Protein AF-A0A844Z1D5-F1 (afdb_monomer_lite)

Secondary structure (DSSP, 8-state):
-------------------------------------SPP----S-SSSTTSSSB--TTEESTTB-SSPP-GGGTTS-HHHHHHHHHTTS-EES----S------TTS------S-SSSTTSSSB--TTEESTTB-SSPP-GGGTTS-HHHHHHHHHTTS-EE-SS----PPP-

Structure (mmCIF, N/CA/C/O backbone):
data_AF-A0A844Z1D5-F1
#
_entry.id   AF-A0A844Z1D5-F1
#
loop_
_atom_site.group_PDB
_atom_site.id
_atom_site.type_symbol
_atom_site.label_atom_id
_atom_site.label_alt_id
_atom_site.label_comp_id
_atom_site.label_asym_id
_atom_site.label_entity_id
_atom_site.label_seq_id
_atom_site.pdbx_PDB_ins_code
_atom_site.Cartn_x
_atom_site.Cartn_y
_atom_site.Cartn_z
_atom_site.occupancy
_atom_site.B_iso_or_equiv
_atom_site.auth_seq_id
_atom_site.auth_comp_id
_atom_site.auth_asym_id
_atom_site.auth_atom_id
_atom_site.pdbx_PDB_model_num
ATOM 1 N N . MET A 1 1 ? 48.727 41.349 80.021 1.00 47.56 1 MET A N 1
ATOM 2 C CA . MET A 1 1 ? 47.391 41.586 79.430 1.00 47.56 1 MET A CA 1
ATOM 3 C C . MET A 1 1 ? 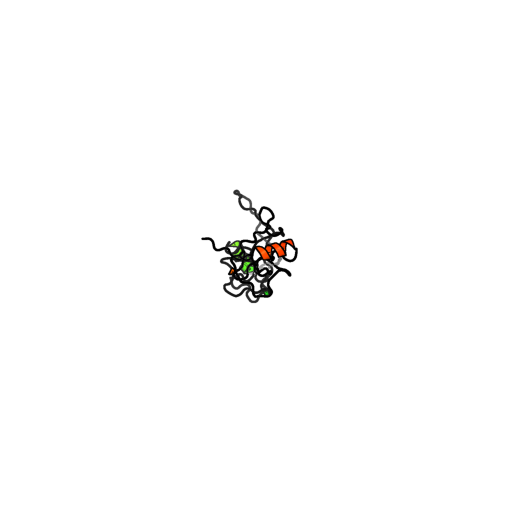47.314 40.798 78.138 1.00 47.56 1 MET A C 1
ATOM 5 O O . MET A 1 1 ? 48.260 40.847 77.368 1.00 47.56 1 MET A O 1
ATOM 9 N N . ARG A 1 2 ? 46.281 39.961 78.009 1.00 49.09 2 ARG A N 1
ATOM 10 C CA . ARG A 1 2 ? 46.118 38.941 76.964 1.00 49.09 2 ARG A CA 1
ATOM 11 C C . ARG A 1 2 ? 45.658 39.562 75.643 1.00 49.09 2 ARG A C 1
ATOM 13 O O . ARG A 1 2 ? 44.767 40.404 75.642 1.00 49.09 2 ARG A O 1
ATOM 20 N N . THR A 1 3 ? 46.237 39.065 74.560 1.00 44.44 3 THR A N 1
ATOM 21 C CA . THR A 1 3 ? 45.849 39.278 73.163 1.00 44.44 3 THR A CA 1
ATOM 22 C C . THR A 1 3 ? 45.090 38.032 72.669 1.00 44.44 3 THR A C 1
ATOM 24 O O . THR A 1 3 ? 45.374 36.936 73.153 1.00 44.44 3 THR A O 1
ATOM 27 N N . ILE A 1 4 ? 44.262 38.205 71.622 1.00 53.00 4 ILE A N 1
ATOM 28 C CA . ILE A 1 4 ? 43.651 37.177 70.738 1.00 53.00 4 ILE A CA 1
ATOM 29 C C . ILE A 1 4 ? 42.453 36.464 71.431 1.00 53.00 4 ILE A C 1
ATOM 31 O O . ILE A 1 4 ? 42.541 36.085 72.591 1.00 53.00 4 ILE A O 1
ATOM 35 N N . ILE A 1 5 ? 41.259 36.309 70.843 1.00 56.41 5 ILE A N 1
ATOM 36 C CA . ILE A 1 5 ? 40.943 35.413 69.720 1.00 56.41 5 ILE A CA 1
ATOM 37 C C . ILE A 1 5 ? 39.557 35.752 69.137 1.00 56.41 5 ILE A C 1
ATOM 39 O O . ILE A 1 5 ? 38.555 35.797 69.849 1.00 56.41 5 ILE A O 1
ATOM 43 N N . THR A 1 6 ? 39.527 35.939 67.819 1.00 50.91 6 THR A N 1
ATOM 44 C CA . THR A 1 6 ? 38.367 35.882 66.923 1.00 50.91 6 THR A CA 1
ATOM 45 C C . THR A 1 6 ? 37.761 34.476 66.962 1.00 50.91 6 THR A C 1
ATOM 47 O O . THR A 1 6 ? 38.476 33.510 66.709 1.00 50.91 6 THR A O 1
ATOM 50 N N . ALA A 1 7 ? 36.464 34.338 67.239 1.00 58.31 7 ALA A N 1
ATOM 51 C CA . ALA A 1 7 ? 35.757 33.066 67.097 1.00 58.31 7 ALA A CA 1
ATOM 52 C C . ALA A 1 7 ? 34.650 33.213 66.050 1.00 58.31 7 ALA A C 1
ATOM 54 O O . ALA A 1 7 ? 33.679 33.943 66.240 1.00 58.31 7 ALA A O 1
ATOM 55 N N . ALA A 1 8 ? 34.866 32.531 64.928 1.00 52.66 8 ALA A N 1
ATOM 56 C CA . ALA A 1 8 ? 33.904 32.304 63.867 1.00 52.66 8 ALA A CA 1
ATOM 57 C C . ALA A 1 8 ? 32.720 31.476 64.390 1.00 52.66 8 ALA A C 1
ATOM 59 O O . ALA A 1 8 ? 32.919 30.496 65.110 1.00 52.66 8 ALA A O 1
ATOM 60 N N . LEU A 1 9 ? 31.501 31.859 64.008 1.00 58.66 9 LEU A N 1
ATOM 61 C CA . LEU A 1 9 ? 30.294 31.075 64.243 1.00 58.66 9 LEU A CA 1
ATOM 62 C C . LEU A 1 9 ? 29.926 30.362 62.938 1.00 58.66 9 LEU A C 1
ATOM 64 O O . LEU A 1 9 ? 29.596 30.998 61.937 1.00 58.66 9 LEU A O 1
ATOM 68 N N . SER A 1 10 ? 30.058 29.040 62.957 1.00 54.66 10 SER A N 1
ATOM 69 C CA . SER A 1 10 ? 29.835 28.148 61.824 1.00 54.66 10 SER A CA 1
ATOM 70 C C . SER A 1 10 ? 28.358 27.789 61.641 1.00 54.66 10 SER A C 1
ATOM 72 O O . SER A 1 10 ? 27.687 27.404 62.591 1.00 54.66 10 SER A O 1
ATOM 74 N N . LEU A 1 11 ? 27.930 27.862 60.379 1.00 51.34 11 LEU A N 1
ATOM 75 C CA . LEU A 1 11 ? 27.213 26.845 59.596 1.00 51.34 11 LEU A CA 1
ATOM 76 C C . LEU A 1 11 ? 25.990 26.127 60.211 1.00 51.34 11 LEU A C 1
ATOM 78 O O . LEU A 1 11 ? 26.122 25.261 61.072 1.00 51.34 11 LEU A O 1
ATOM 82 N N . ALA A 1 12 ? 24.826 26.333 59.587 1.00 53.72 12 ALA A N 1
ATOM 83 C CA . ALA A 1 12 ? 23.778 25.319 59.498 1.00 53.72 12 ALA A CA 1
ATOM 84 C C . ALA A 1 12 ? 23.237 25.254 58.059 1.00 53.72 12 ALA A C 1
ATOM 86 O O . ALA A 1 12 ? 22.829 26.259 57.481 1.00 53.72 12 ALA A O 1
ATOM 87 N N . LEU A 1 13 ? 23.306 24.048 57.499 1.00 49.91 13 LEU A N 1
ATOM 88 C CA . LEU A 1 13 ? 22.830 23.615 56.189 1.00 49.91 13 LEU A CA 1
ATOM 89 C C . LEU A 1 13 ? 21.308 23.386 56.236 1.00 49.91 13 LEU A C 1
ATOM 91 O O . LEU A 1 13 ? 20.827 22.739 57.165 1.00 49.91 13 LEU A O 1
ATOM 95 N N . ALA A 1 14 ? 20.574 23.806 55.206 1.00 58.09 14 ALA A N 1
ATOM 96 C CA . ALA A 1 14 ? 19.246 23.279 54.887 1.00 58.09 14 ALA A CA 1
ATOM 97 C C . ALA A 1 14 ? 19.105 23.188 53.361 1.00 58.09 14 ALA A C 1
ATOM 99 O O . ALA A 1 14 ? 19.453 24.124 52.644 1.00 58.09 14 ALA A O 1
ATOM 100 N N . ALA A 1 15 ? 18.657 22.030 52.882 1.00 48.50 15 ALA A N 1
ATOM 101 C CA . ALA A 1 15 ? 18.599 21.647 51.478 1.00 48.50 15 ALA A CA 1
ATOM 102 C C . ALA A 1 15 ? 17.153 21.451 50.988 1.00 48.50 15 ALA A C 1
ATOM 104 O O . ALA A 1 15 ? 16.265 21.165 51.788 1.00 48.50 15 ALA A O 1
ATOM 105 N N . CYS A 1 16 ? 17.033 21.446 49.653 1.00 37.47 16 CYS A N 1
ATOM 106 C CA . CYS A 1 16 ? 16.017 20.829 48.783 1.00 37.47 16 CYS A CA 1
ATOM 107 C C . CYS A 1 16 ? 14.895 21.718 48.197 1.00 37.47 16 CYS A C 1
ATOM 109 O O . CYS A 1 16 ? 14.197 22.413 48.926 1.00 37.47 16 CYS A O 1
ATOM 111 N N . GLY A 1 17 ? 14.707 21.562 46.872 1.00 35.97 17 GLY A N 1
ATOM 112 C CA . GLY A 1 17 ? 13.530 21.929 46.061 1.00 35.97 17 GLY A CA 1
ATOM 113 C C . GLY A 1 17 ? 13.489 23.400 45.637 1.00 35.97 17 GLY A C 1
ATOM 114 O O . GLY A 1 17 ? 13.644 24.266 46.480 1.00 35.97 17 GLY A O 1
ATOM 115 N N . GLN A 1 18 ? 13.257 23.801 44.382 1.00 42.41 18 GLN A N 1
ATOM 116 C CA . GLN A 1 18 ? 12.468 23.173 43.320 1.00 42.41 18 GLN A CA 1
ATOM 117 C C . GLN A 1 18 ? 12.550 23.991 41.999 1.00 42.41 18 GLN A C 1
ATOM 119 O O . GLN A 1 18 ? 12.876 25.175 42.027 1.00 42.41 18 GLN A O 1
ATOM 124 N N . ALA A 1 19 ? 12.282 23.290 40.886 1.00 36.19 19 ALA A N 1
ATOM 125 C CA . ALA A 1 19 ? 11.931 23.684 39.502 1.00 36.19 19 ALA A CA 1
ATOM 126 C C . ALA A 1 19 ? 11.184 25.033 39.341 1.00 36.19 19 ALA A C 1
ATOM 128 O O . ALA A 1 19 ? 10.559 25.478 40.295 1.00 36.19 19 ALA A O 1
ATOM 129 N N . SER A 1 20 ? 11.052 25.733 38.208 1.00 49.56 20 SER A N 1
ATOM 130 C CA . SER A 1 20 ? 11.444 25.706 36.781 1.00 49.56 20 SER A CA 1
ATOM 131 C C . SER A 1 20 ? 10.984 27.082 36.206 1.00 49.56 20 SER A C 1
ATOM 133 O O . SER A 1 20 ? 10.284 27.808 36.918 1.00 49.56 20 SER A O 1
ATOM 135 N N . PRO A 1 21 ? 11.342 27.492 34.971 1.00 44.72 21 PRO A N 1
ATOM 136 C CA . PRO A 1 21 ? 10.860 28.739 3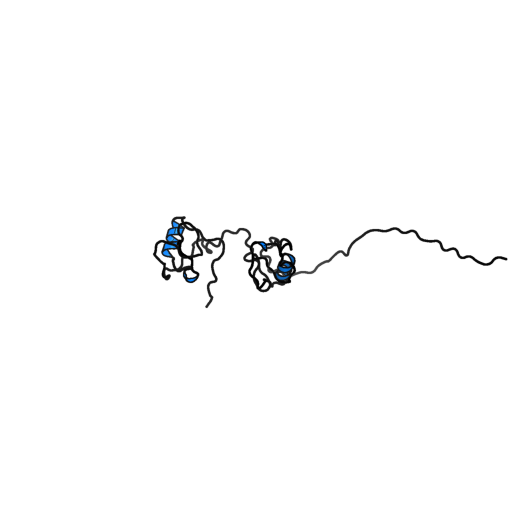4.357 1.00 44.72 21 PRO A CA 1
ATOM 137 C C . PRO A 1 21 ? 9.441 28.581 33.783 1.00 44.72 21 PRO A C 1
ATOM 139 O O . PRO A 1 21 ? 9.162 27.584 33.123 1.00 44.72 21 PRO A O 1
ATOM 142 N N . ASP A 1 22 ? 8.569 29.569 33.998 1.00 38.31 22 ASP A N 1
ATOM 143 C CA . ASP A 1 22 ? 7.176 29.542 33.543 1.00 38.31 22 ASP A CA 1
ATOM 144 C C . ASP A 1 22 ? 6.800 30.804 32.745 1.00 38.31 22 ASP A C 1
ATOM 146 O O . ASP A 1 22 ? 7.147 31.917 33.149 1.00 38.31 22 ASP A O 1
ATOM 150 N N . SER A 1 23 ? 6.040 30.567 31.665 1.00 43.06 23 SER A N 1
ATOM 151 C CA . SER A 1 23 ? 5.154 31.485 30.915 1.00 43.06 23 SER A CA 1
ATOM 152 C C . SER A 1 23 ? 5.830 32.607 30.092 1.00 43.06 23 SER A C 1
ATOM 154 O O . SER A 1 23 ? 6.385 33.545 30.651 1.00 43.06 23 SER A O 1
ATOM 156 N N . GLN A 1 24 ? 5.912 32.614 28.749 1.00 41.38 24 GLN A N 1
ATOM 157 C CA . GLN A 1 24 ? 4.953 32.328 27.654 1.00 41.38 24 GLN A CA 1
ATOM 158 C C . GLN A 1 24 ? 3.642 33.140 27.699 1.00 41.38 24 GLN A C 1
ATOM 160 O O . GLN A 1 24 ? 2.708 32.769 28.395 1.00 41.38 24 GLN A O 1
ATOM 165 N N . ASP A 1 25 ? 3.586 34.210 26.894 1.00 42.44 25 ASP A N 1
ATOM 166 C CA . ASP A 1 25 ? 2.395 34.898 26.351 1.00 42.44 25 ASP A CA 1
ATOM 167 C C . ASP A 1 25 ? 2.895 35.829 25.226 1.00 42.44 25 ASP A C 1
ATOM 169 O O . ASP A 1 25 ? 3.936 36.461 25.398 1.00 42.44 25 ASP A O 1
ATOM 173 N N . ALA A 1 26 ? 2.295 36.040 24.060 1.00 44.88 26 ALA A N 1
ATOM 174 C CA . ALA A 1 26 ? 1.320 35.394 23.185 1.00 44.88 26 ALA A CA 1
ATOM 175 C C . ALA A 1 26 ? 1.361 36.260 21.906 1.00 44.88 26 ALA A C 1
ATOM 177 O O . ALA A 1 26 ? 1.616 37.466 21.987 1.00 44.88 26 ALA A O 1
ATOM 178 N N . GLY A 1 27 ? 1.129 35.693 20.720 1.00 34.12 27 GLY A N 1
ATOM 179 C CA . GLY A 1 27 ? 1.074 36.521 19.509 1.00 34.12 27 GLY A CA 1
ATOM 180 C C . GLY A 1 27 ? 1.093 35.779 18.180 1.00 34.12 27 GLY A C 1
ATOM 181 O O . GLY A 1 27 ? 1.942 36.059 17.344 1.00 34.12 27 GLY A O 1
ATOM 182 N N . GLU A 1 28 ? 0.148 34.866 17.983 1.00 50.03 28 GLU A N 1
ATOM 183 C CA . GLU A 1 28 ? -0.351 34.448 16.660 1.00 50.03 28 GLU A CA 1
ATOM 184 C C . GLU A 1 28 ? -1.177 35.606 16.037 1.00 50.03 28 GLU A C 1
ATOM 186 O O . GLU A 1 28 ? -1.763 36.379 16.806 1.00 50.03 28 GLU A O 1
ATOM 191 N N . PRO A 1 29 ? -1.275 35.767 14.691 1.00 53.72 29 PRO A N 1
ATOM 192 C CA . PRO A 1 29 ? -2.041 34.802 13.889 1.00 53.72 29 PRO A CA 1
ATOM 193 C C . PRO A 1 29 ? -1.625 34.604 12.418 1.00 53.72 29 PRO A C 1
ATOM 195 O O . PRO A 1 29 ? -1.436 35.567 11.677 1.00 53.72 29 PRO A O 1
ATOM 198 N N . ALA A 1 30 ? -1.693 33.354 11.947 1.00 45.44 30 ALA A N 1
ATOM 199 C CA . ALA A 1 30 ? -2.314 33.027 10.657 1.00 45.44 30 ALA A CA 1
ATOM 200 C C . ALA A 1 30 ? -2.579 31.518 10.535 1.00 45.44 30 ALA A C 1
ATOM 202 O O . ALA A 1 30 ? -1.713 30.727 10.174 1.00 45.44 30 ALA A O 1
ATOM 203 N N . ALA A 1 31 ? -3.829 31.147 10.793 1.00 53.44 31 ALA A N 1
ATOM 204 C CA . ALA A 1 31 ? -4.384 29.838 10.512 1.00 53.44 31 ALA A CA 1
ATOM 205 C C . ALA A 1 31 ? -4.392 29.538 9.003 1.00 53.44 31 ALA A C 1
ATOM 207 O O . ALA A 1 31 ? -5.058 30.247 8.250 1.00 53.44 31 ALA A O 1
ATOM 208 N N . LEU A 1 32 ? -3.734 28.447 8.596 1.00 42.44 32 LEU A N 1
ATOM 209 C CA . LEU A 1 32 ? -4.199 27.542 7.537 1.00 42.44 32 LEU A CA 1
ATOM 210 C C . LEU A 1 32 ? -3.381 26.233 7.559 1.00 42.44 32 LEU A C 1
ATOM 212 O O . LEU A 1 32 ? -2.304 26.185 6.983 1.00 42.44 32 LEU A O 1
ATOM 216 N N . ALA A 1 33 ? -3.898 25.205 8.248 1.00 38.97 33 ALA A N 1
ATOM 217 C CA . ALA A 1 33 ? -3.745 23.759 7.971 1.00 38.97 33 ALA A CA 1
ATOM 218 C C . ALA A 1 33 ? -4.012 22.926 9.241 1.00 38.97 33 ALA A C 1
ATOM 220 O O . ALA A 1 33 ? -3.147 22.222 9.746 1.00 38.97 33 ALA A O 1
ATOM 221 N N . ALA A 1 34 ? -5.235 22.991 9.772 1.00 42.16 34 ALA A N 1
ATOM 222 C CA . ALA A 1 34 ? -5.710 21.983 10.716 1.00 42.16 34 ALA A CA 1
ATOM 223 C C . ALA A 1 34 ? -6.381 20.859 9.917 1.00 42.16 34 ALA A C 1
ATOM 225 O O . ALA A 1 34 ? -7.596 20.856 9.724 1.00 42.16 34 ALA A O 1
ATOM 226 N N . ALA A 1 35 ? -5.575 19.928 9.416 1.00 39.88 35 ALA A N 1
ATOM 227 C CA . ALA A 1 35 ? -6.052 18.650 8.910 1.00 39.88 35 ALA A CA 1
ATOM 228 C C . ALA A 1 35 ? -5.309 17.535 9.658 1.00 39.88 35 ALA A C 1
ATOM 230 O O . ALA A 1 35 ? -4.149 17.268 9.378 1.00 39.88 35 ALA A O 1
ATOM 231 N N . GLY A 1 36 ? -5.995 16.894 10.613 1.00 38.66 36 GLY A N 1
ATOM 232 C CA . GLY A 1 36 ? -5.642 15.540 11.051 1.00 38.66 36 GLY A CA 1
ATOM 233 C C . GLY A 1 36 ? -4.800 15.365 12.320 1.00 38.66 36 GLY A C 1
ATOM 234 O O . GLY A 1 36 ? -3.984 14.459 12.353 1.00 38.66 36 GLY A O 1
ATOM 235 N N . ASN A 1 37 ? -5.008 16.125 13.400 1.00 39.59 37 ASN A N 1
ATOM 236 C CA . ASN A 1 37 ? -4.409 15.783 14.704 1.00 39.59 37 ASN A CA 1
ATOM 237 C C . ASN A 1 37 ? -5.242 14.738 15.472 1.00 39.59 37 ASN A C 1
ATOM 239 O O . ASN A 1 37 ? -5.773 15.014 16.547 1.00 39.59 37 ASN A O 1
ATOM 243 N N . ALA A 1 38 ? -5.302 13.507 14.964 1.00 50.69 38 ALA A N 1
ATOM 244 C CA . ALA A 1 38 ? -5.098 12.407 15.902 1.00 50.69 38 ALA A CA 1
ATOM 245 C C . ALA A 1 38 ? -3.605 12.464 16.256 1.00 50.69 38 ALA A C 1
ATOM 247 O O . ALA A 1 38 ? -2.775 12.529 15.352 1.00 50.69 38 ALA A O 1
ATOM 248 N N . ALA A 1 39 ? -3.250 12.565 17.538 1.00 75.62 39 ALA A N 1
ATOM 249 C CA . ALA A 1 39 ? -1.843 12.551 17.930 1.00 75.62 39 ALA A CA 1
ATOM 250 C C . ALA A 1 39 ? -1.211 11.250 17.410 1.00 75.62 39 ALA A C 1
ATOM 252 O O . ALA A 1 39 ? -1.686 10.167 17.747 1.00 75.62 39 ALA A O 1
ATOM 253 N N . ILE A 1 40 ? -0.205 11.365 16.542 1.00 82.88 40 ILE A N 1
ATOM 254 C CA . ILE A 1 40 ? 0.492 10.216 15.963 1.00 82.88 40 ILE A CA 1
ATOM 255 C C . ILE A 1 40 ? 1.188 9.465 17.096 1.00 82.88 40 ILE A C 1
ATOM 257 O O . ILE A 1 40 ? 1.948 10.063 17.862 1.00 82.88 40 ILE A O 1
ATOM 261 N N . ASP A 1 41 ? 0.917 8.166 17.206 1.00 90.75 41 ASP A N 1
ATOM 262 C CA . ASP A 1 41 ? 1.614 7.292 18.142 1.00 90.75 41 ASP A CA 1
ATOM 263 C C . ASP A 1 41 ? 2.905 6.773 17.504 1.00 90.75 41 ASP A C 1
ATOM 265 O O . ASP A 1 41 ? 2.893 5.818 16.724 1.00 90.75 41 ASP A O 1
ATOM 269 N N . PHE A 1 42 ? 4.012 7.440 17.824 1.00 91.31 42 PHE A N 1
ATOM 270 C CA . PHE A 1 42 ? 5.351 7.069 17.367 1.00 91.31 42 PHE A CA 1
ATOM 271 C C . PHE A 1 42 ? 5.895 5.816 18.072 1.00 91.31 42 PHE A C 1
ATOM 273 O O . PHE A 1 42 ? 6.817 5.209 17.546 1.00 91.31 42 PHE A O 1
ATOM 280 N N . GLY A 1 43 ? 5.303 5.393 19.197 1.00 94.75 43 GLY A N 1
ATOM 281 C CA . GLY A 1 43 ? 5.744 4.220 19.953 1.00 94.75 43 GLY A CA 1
ATOM 282 C C . GLY A 1 43 ? 6.986 4.456 20.825 1.00 94.75 43 GLY A C 1
ATOM 283 O O . GLY A 1 43 ? 7.082 5.491 21.493 1.00 94.75 43 GLY A O 1
ATOM 284 N N . ASP A 1 44 ? 7.898 3.481 20.856 1.00 94.50 44 ASP A N 1
ATOM 285 C CA . ASP A 1 44 ? 9.147 3.470 21.634 1.00 94.50 44 ASP A CA 1
ATOM 286 C C . ASP A 1 44 ? 10.398 3.295 20.745 1.00 94.50 44 ASP A C 1
ATOM 288 O O . ASP A 1 44 ? 10.292 3.334 19.528 1.00 94.50 44 ASP A O 1
ATOM 292 N N . ASP A 1 45 ? 11.581 3.138 21.351 1.00 96.75 45 ASP A N 1
ATOM 293 C CA . ASP A 1 45 ? 12.869 2.944 20.658 1.00 96.75 45 ASP A CA 1
ATOM 294 C C . ASP A 1 45 ? 13.432 1.522 20.889 1.00 96.75 45 ASP A C 1
ATOM 296 O O . ASP A 1 45 ? 14.619 1.339 21.176 1.00 96.75 45 ASP A O 1
ATOM 300 N N . ALA A 1 46 ? 12.572 0.498 20.911 1.00 93.56 46 ALA A N 1
ATOM 301 C CA . ALA A 1 46 ? 12.986 -0.868 21.242 1.00 93.56 46 ALA A CA 1
ATOM 302 C C . ALA A 1 46 ? 13.633 -1.642 20.078 1.00 93.56 46 ALA A C 1
ATOM 304 O O . ALA A 1 46 ? 14.174 -2.730 20.317 1.00 93.56 46 ALA A O 1
ATOM 305 N N . SER A 1 47 ? 13.590 -1.124 18.844 1.00 90.12 47 SER A N 1
ATOM 306 C CA . SER A 1 47 ? 14.221 -1.773 17.692 1.00 90.12 47 SER A CA 1
ATOM 307 C C . SER A 1 47 ? 15.749 -1.736 17.793 1.00 90.12 47 SER A C 1
ATOM 309 O O . SER A 1 47 ? 16.354 -0.858 18.407 1.00 90.12 47 SER A O 1
ATOM 311 N N . ARG A 1 48 ? 16.403 -2.702 17.140 1.00 93.31 48 ARG A N 1
ATOM 312 C CA . ARG A 1 48 ? 17.858 -2.704 16.925 1.00 93.31 48 ARG A CA 1
ATOM 313 C C . ARG A 1 48 ? 18.342 -1.557 16.029 1.00 93.31 48 ARG A C 1
ATOM 315 O O . ARG A 1 48 ? 19.550 -1.328 16.004 1.00 93.31 48 ARG A O 1
ATOM 322 N N . TRP A 1 49 ? 17.437 -0.940 15.275 1.00 91.56 49 TRP A N 1
ATOM 323 C CA . TRP A 1 49 ? 17.721 0.163 14.359 1.00 91.56 49 TRP A CA 1
ATOM 324 C C . TRP A 1 49 ? 17.310 1.526 14.931 1.00 91.56 49 TRP A C 1
ATOM 326 O O . TRP A 1 49 ? 17.708 2.550 14.410 1.00 91.56 49 TRP A O 1
ATOM 336 N N . ALA A 1 50 ? 16.658 1.551 16.096 1.00 94.25 50 ALA A N 1
ATOM 337 C CA . ALA A 1 50 ? 16.283 2.802 16.737 1.00 94.25 50 ALA A CA 1
ATOM 338 C C . ALA A 1 50 ? 17.491 3.673 17.124 1.00 94.25 50 ALA A C 1
ATOM 340 O O . ALA A 1 50 ? 18.500 3.169 17.637 1.00 94.25 50 ALA A O 1
ATOM 341 N N . ASN A 1 51 ? 17.324 4.996 17.038 1.00 94.56 51 ASN A N 1
ATOM 342 C CA . ASN A 1 51 ? 18.341 6.010 17.357 1.00 94.56 51 ASN A CA 1
ATOM 343 C C . ASN A 1 51 ? 19.559 5.994 16.417 1.00 94.56 51 ASN A C 1
ATOM 345 O O . ASN A 1 51 ? 20.684 6.277 16.858 1.00 94.56 51 ASN A O 1
ATOM 349 N N . ASP A 1 52 ? 19.358 5.666 15.144 1.00 94.25 52 ASP A N 1
ATOM 350 C CA . ASP A 1 52 ? 20.404 5.665 14.120 1.00 94.25 52 ASP A CA 1
ATOM 351 C C . ASP A 1 52 ? 20.306 6.830 13.115 1.00 94.25 52 ASP A C 1
ATOM 353 O O . ASP A 1 52 ? 21.150 6.947 12.221 1.00 94.25 52 ASP A O 1
ATOM 357 N N . ASN A 1 53 ? 19.380 7.766 13.365 1.00 93.44 53 ASN A N 1
ATOM 358 C CA . ASN A 1 53 ? 19.074 8.941 12.542 1.00 93.44 53 ASN A CA 1
ATOM 359 C C . ASN A 1 53 ? 18.310 8.659 11.244 1.00 93.44 53 ASN A C 1
ATOM 361 O O . ASN A 1 53 ? 18.166 9.575 10.423 1.00 93.44 53 ASN A O 1
ATOM 365 N N . GLU A 1 54 ? 17.776 7.458 11.081 1.00 94.75 54 GLU A N 1
ATOM 366 C CA . GLU A 1 54 ? 16.826 7.102 10.035 1.00 94.75 54 GLU A CA 1
ATOM 367 C C . GLU A 1 54 ? 15.520 6.611 10.672 1.00 94.75 54 GLU A C 1
ATOM 369 O O . GLU A 1 54 ? 15.524 6.173 11.807 1.00 94.75 54 GLU A O 1
ATOM 374 N N . CYS A 1 55 ? 14.385 6.745 9.978 1.00 96.62 55 CYS A N 1
ATOM 375 C CA . CYS A 1 55 ? 13.130 6.148 10.435 1.00 96.62 55 CYS A CA 1
ATOM 376 C C . CYS A 1 55 ? 12.956 4.743 9.847 1.00 96.62 55 CYS A C 1
ATOM 378 O O . CYS A 1 55 ? 12.864 4.610 8.620 1.00 96.62 55 CYS A O 1
ATOM 380 N N . ASP A 1 56 ? 12.833 3.724 10.693 1.00 95.38 56 ASP A N 1
ATOM 381 C CA . ASP A 1 56 ? 12.593 2.323 10.301 1.00 95.38 56 ASP A CA 1
ATOM 382 C C . ASP A 1 56 ? 11.120 1.908 10.385 1.00 95.38 56 ASP A C 1
ATOM 384 O O . ASP A 1 56 ? 10.714 0.823 9.955 1.00 95.38 56 ASP A O 1
ATOM 388 N N . ASP A 1 57 ? 10.267 2.790 10.899 1.00 93.62 57 ASP A N 1
ATOM 389 C CA . ASP A 1 57 ? 8.852 2.501 11.038 1.00 93.62 57 ASP A CA 1
ATOM 390 C C . ASP A 1 57 ? 8.137 2.572 9.684 1.00 93.62 57 ASP A C 1
ATOM 392 O O . ASP A 1 57 ? 7.877 3.638 9.108 1.00 93.62 57 ASP A O 1
ATOM 396 N N . LYS A 1 58 ? 7.713 1.400 9.199 1.00 91.62 58 LYS A N 1
ATOM 397 C CA . LYS A 1 58 ? 7.035 1.270 7.909 1.00 91.62 58 LYS A CA 1
ATOM 398 C C . LYS A 1 58 ? 5.701 2.028 7.826 1.00 91.62 58 LYS A C 1
ATOM 400 O O . LYS A 1 58 ? 5.136 2.088 6.736 1.00 91.62 58 LYS A O 1
ATOM 405 N N . ARG A 1 59 ? 5.175 2.615 8.902 1.00 91.00 59 ARG A N 1
ATOM 406 C CA . ARG A 1 59 ? 4.016 3.522 8.852 1.00 91.00 59 ARG A CA 1
ATOM 407 C C . ARG A 1 59 ? 4.354 4.883 8.234 1.00 91.00 59 ARG A C 1
ATOM 409 O O . ARG A 1 59 ? 3.422 5.578 7.842 1.00 91.00 59 ARG A O 1
ATOM 416 N N . PHE A 1 60 ? 5.629 5.262 8.100 1.00 92.25 60 PHE A N 1
ATOM 417 C CA . PHE A 1 60 ? 6.073 6.552 7.546 1.00 92.25 60 PHE A CA 1
ATOM 418 C C . PHE A 1 60 ? 6.717 6.423 6.161 1.00 92.25 60 PHE A C 1
ATOM 420 O O . PHE A 1 60 ? 7.193 5.362 5.796 1.00 92.25 60 PHE A O 1
ATOM 427 N N . ILE A 1 61 ? 6.738 7.486 5.361 1.00 89.81 61 ILE A N 1
ATOM 428 C CA . ILE A 1 61 ? 7.338 7.547 4.019 1.00 89.81 61 ILE A CA 1
ATOM 429 C C . ILE A 1 61 ? 8.055 8.885 3.816 1.00 89.81 61 ILE A C 1
ATOM 431 O O . ILE A 1 61 ? 7.861 9.794 4.614 1.00 89.81 61 ILE A O 1
ATOM 435 N N . ASP A 1 62 ? 8.814 9.001 2.725 1.00 90.69 62 ASP A N 1
ATOM 436 C CA . ASP A 1 62 ? 9.602 10.156 2.270 1.00 90.69 62 ASP A CA 1
ATOM 437 C C . ASP A 1 62 ? 11.049 10.193 2.794 1.00 90.69 62 ASP A C 1
ATOM 439 O O . ASP A 1 62 ? 11.638 9.164 3.119 1.00 90.69 62 ASP A O 1
ATOM 443 N N . ALA A 1 63 ? 11.670 11.373 2.745 1.00 87.00 63 ALA A N 1
ATOM 444 C CA . ALA A 1 63 ? 13.111 11.591 2.817 1.00 87.00 63 ALA A CA 1
ATOM 445 C C . ALA A 1 63 ? 13.756 11.256 4.172 1.00 87.00 63 ALA A C 1
ATOM 447 O O . ALA A 1 63 ? 14.979 11.206 4.249 1.00 87.00 63 ALA A O 1
ATOM 448 N N . GLY A 1 64 ? 12.965 11.070 5.228 1.00 85.75 64 GLY A N 1
ATOM 449 C CA . GLY A 1 64 ? 13.455 10.656 6.543 1.00 85.75 64 GLY A CA 1
ATOM 450 C C . GLY A 1 64 ? 13.490 9.146 6.779 1.00 85.75 64 GLY A C 1
ATOM 451 O O . GLY A 1 64 ? 13.791 8.743 7.896 1.00 85.75 64 GLY A O 1
ATOM 452 N N . MET A 1 65 ? 13.125 8.322 5.791 1.00 92.88 65 MET A N 1
ATOM 453 C CA . MET A 1 65 ? 13.116 6.862 5.933 1.00 92.88 65 MET A CA 1
ATOM 454 C C . MET A 1 65 ? 14.511 6.265 5.791 1.00 92.88 65 MET A C 1
ATOM 456 O O . MET A 1 65 ? 15.321 6.766 5.006 1.00 92.88 65 MET A O 1
ATOM 460 N N . THR A 1 66 ? 14.740 5.138 6.467 1.00 92.25 66 THR A N 1
ATOM 461 C CA . THR A 1 66 ? 15.907 4.294 6.204 1.00 92.25 66 THR A CA 1
ATOM 462 C C . THR A 1 66 ? 15.994 3.893 4.730 1.00 92.25 66 THR A C 1
ATOM 464 O O . THR A 1 66 ? 14.990 3.727 4.026 1.00 92.25 66 THR A O 1
ATOM 467 N N . ALA A 1 67 ? 17.224 3.699 4.253 1.00 86.69 67 ALA A N 1
ATOM 468 C CA . ALA A 1 67 ? 17.489 3.068 2.962 1.00 86.69 67 ALA A CA 1
ATOM 469 C C . ALA A 1 67 ? 17.469 1.527 3.034 1.00 86.69 67 ALA A C 1
ATOM 471 O O . ALA A 1 67 ? 17.617 0.858 2.004 1.00 86.69 67 ALA A O 1
ATOM 472 N N . THR A 1 68 ? 17.348 0.954 4.235 1.00 83.94 68 THR A N 1
ATOM 473 C CA . THR A 1 68 ? 17.358 -0.493 4.457 1.00 83.94 68 THR A CA 1
ATOM 474 C C . THR A 1 68 ? 15.951 -1.108 4.342 1.00 83.94 68 THR A C 1
ATOM 476 O O . THR A 1 68 ? 14.952 -0.388 4.293 1.00 83.94 68 THR A O 1
ATOM 479 N N . PRO A 1 69 ? 15.830 -2.444 4.185 1.00 85.94 69 PRO A N 1
ATOM 480 C CA . PRO A 1 69 ? 14.523 -3.090 4.112 1.00 85.94 69 PRO A CA 1
ATOM 481 C C . PRO A 1 69 ? 13.713 -2.886 5.395 1.00 85.94 69 PRO A C 1
ATOM 483 O O . PRO A 1 69 ? 14.158 -3.276 6.468 1.00 85.94 69 PRO A O 1
ATOM 486 N N . LEU A 1 70 ? 12.496 -2.366 5.248 1.00 89.00 70 LEU A N 1
ATOM 487 C CA . LEU A 1 70 ? 11.561 -2.169 6.354 1.00 89.00 70 LEU A CA 1
ATOM 488 C C . LEU A 1 70 ? 10.993 -3.502 6.838 1.00 89.00 70 LEU A C 1
ATOM 490 O O . LEU A 1 70 ? 10.541 -4.316 6.023 1.00 89.00 70 LEU A O 1
ATOM 494 N N . LEU A 1 71 ? 10.968 -3.703 8.156 1.00 86.25 71 LEU A N 1
ATOM 495 C CA . LEU A 1 71 ? 10.441 -4.912 8.783 1.00 86.25 71 LEU A CA 1
ATOM 496 C C . LEU A 1 71 ? 9.187 -4.607 9.606 1.00 86.25 71 LEU A C 1
ATOM 498 O O . LEU A 1 71 ? 9.006 -3.529 10.166 1.00 86.25 71 LEU A O 1
ATOM 502 N N . ASP A 1 72 ? 8.308 -5.599 9.716 1.00 80.56 72 ASP A N 1
ATOM 503 C CA . ASP A 1 72 ? 7.087 -5.490 10.521 1.00 80.56 72 ASP A CA 1
ATOM 504 C C . ASP A 1 72 ? 7.379 -5.361 12.021 1.00 80.56 72 ASP A C 1
ATOM 506 O O . ASP A 1 72 ? 6.566 -4.808 12.757 1.00 80.56 72 ASP A O 1
ATOM 510 N N . GLU A 1 73 ? 8.536 -5.857 12.464 1.00 82.75 73 GLU A N 1
ATOM 511 C CA . GLU A 1 73 ? 9.004 -5.754 13.849 1.00 82.75 73 GLU A CA 1
ATOM 512 C C . GLU A 1 73 ? 9.459 -4.343 14.245 1.00 82.75 73 GLU A C 1
ATOM 514 O O . GLU A 1 73 ? 9.570 -4.081 15.437 1.00 82.75 73 GLU A O 1
ATOM 519 N N . ASP A 1 74 ? 9.658 -3.434 13.284 1.00 90.31 74 ASP A N 1
ATOM 520 C CA . ASP A 1 74 ? 10.119 -2.058 13.530 1.00 90.31 74 ASP A CA 1
ATOM 521 C C . ASP A 1 74 ? 8.959 -1.047 13.636 1.00 90.31 74 ASP A C 1
ATOM 523 O O . ASP A 1 74 ? 9.151 0.135 13.928 1.00 90.31 74 ASP A O 1
ATOM 527 N N . ILE A 1 75 ? 7.715 -1.500 13.446 1.00 91.00 75 ILE A N 1
ATOM 528 C CA . ILE A 1 75 ? 6.520 -0.655 13.552 1.00 91.00 75 ILE A CA 1
ATOM 529 C C . ILE A 1 75 ? 6.366 -0.139 14.987 1.00 91.00 75 ILE A C 1
ATOM 531 O O . ILE A 1 75 ? 6.048 -0.904 15.894 1.00 91.00 75 ILE A O 1
ATOM 535 N N . GLY A 1 76 ? 6.500 1.174 15.182 1.00 92.75 76 GLY A N 1
ATOM 536 C CA . GLY A 1 76 ? 6.392 1.820 16.491 1.00 92.75 76 GLY A CA 1
ATOM 537 C C . GLY A 1 76 ? 7.561 1.543 17.430 1.00 92.75 76 GLY A C 1
ATOM 538 O O . GLY A 1 76 ? 7.400 1.705 18.638 1.00 92.75 76 GLY A O 1
ATOM 539 N N . HIS A 1 77 ? 8.703 1.118 16.893 1.00 95.62 77 HIS A N 1
ATOM 540 C CA . HIS A 1 77 ? 9.888 0.770 17.676 1.00 95.62 77 HIS A CA 1
ATOM 541 C C . HIS A 1 77 ? 11.114 1.622 17.331 1.00 95.62 77 HIS A C 1
ATOM 543 O O . HIS A 1 77 ? 12.226 1.275 17.728 1.00 95.62 77 HIS A O 1
ATOM 549 N N . ASP A 1 78 ? 10.884 2.737 16.638 1.00 94.75 78 ASP A N 1
ATOM 550 C CA . ASP A 1 78 ? 11.875 3.749 16.286 1.00 94.75 78 ASP A CA 1
ATOM 551 C C . ASP A 1 78 ? 11.296 5.179 16.422 1.00 94.75 78 ASP A C 1
ATOM 553 O O . ASP A 1 78 ? 11.184 5.990 15.499 1.00 94.75 78 ASP A O 1
ATOM 557 N N . ALA A 1 79 ? 10.780 5.472 17.612 1.00 96.12 79 ALA A N 1
ATOM 558 C CA . ALA A 1 79 ? 9.981 6.662 17.860 1.00 96.12 79 ALA A CA 1
ATOM 559 C C . ALA A 1 79 ? 10.769 7.971 17.745 1.00 96.12 79 ALA A C 1
ATOM 561 O O . ALA A 1 79 ? 10.218 8.976 17.278 1.00 96.12 79 ALA A O 1
ATOM 562 N N . THR A 1 80 ? 12.014 7.998 18.223 1.00 95.75 80 THR A N 1
ATOM 563 C CA . THR A 1 80 ? 12.819 9.222 18.297 1.00 95.75 80 THR A CA 1
ATOM 564 C C . THR A 1 80 ? 13.188 9.740 16.907 1.00 95.75 80 THR A C 1
ATOM 566 O O . THR A 1 80 ? 12.990 10.934 16.632 1.00 95.75 80 THR A O 1
ATOM 569 N N . ASP A 1 81 ? 13.647 8.870 16.008 1.00 95.25 81 ASP A N 1
ATOM 570 C CA . ASP A 1 81 ? 14.061 9.272 14.662 1.00 95.25 81 ASP A CA 1
ATOM 571 C C . ASP A 1 81 ? 12.853 9.571 13.770 1.00 95.25 81 ASP A C 1
ATOM 573 O O . ASP A 1 81 ? 12.779 10.651 13.168 1.00 95.25 81 ASP A O 1
ATOM 577 N N . CYS A 1 82 ? 11.826 8.714 13.796 1.00 95.56 82 CYS A N 1
ATOM 578 C CA . CYS A 1 82 ? 10.584 8.949 13.058 1.00 95.56 82 CYS A CA 1
ATOM 579 C C . CYS A 1 82 ? 9.871 10.240 13.489 1.00 95.56 82 CYS A C 1
ATOM 581 O O . CYS A 1 82 ? 9.383 10.993 12.642 1.00 95.56 82 CYS A O 1
ATOM 583 N N . ARG A 1 83 ? 9.836 10.559 14.792 1.00 95.06 83 ARG A N 1
ATOM 584 C CA . ARG A 1 83 ? 9.289 11.841 15.273 1.00 95.06 83 ARG A CA 1
ATOM 585 C C . ARG A 1 83 ? 10.094 13.016 14.753 1.00 95.06 83 ARG A C 1
ATOM 587 O O . ARG A 1 83 ? 9.511 13.961 14.226 1.00 95.06 83 ARG A O 1
ATOM 594 N N . THR A 1 84 ? 11.414 12.951 14.894 1.00 94.12 84 THR A N 1
ATOM 595 C CA . THR A 1 84 ? 12.310 14.040 14.497 1.00 94.12 84 THR A CA 1
ATOM 596 C C . THR A 1 84 ? 12.175 14.338 13.006 1.00 94.12 84 THR A C 1
ATOM 598 O O . THR A 1 84 ? 12.019 15.495 12.610 1.00 94.12 84 THR A O 1
ATOM 601 N N . ALA A 1 85 ? 12.170 13.303 12.169 1.00 91.44 85 ALA A N 1
ATOM 602 C CA . ALA A 1 85 ? 12.049 13.464 10.730 1.00 91.44 85 ALA A CA 1
ATOM 603 C C . ALA A 1 85 ? 10.628 13.873 10.286 1.00 91.44 85 ALA A C 1
ATOM 605 O O . ALA A 1 85 ? 10.494 14.666 9.350 1.00 91.44 85 ALA A O 1
ATOM 606 N N . TYR A 1 86 ? 9.574 13.434 10.984 1.00 88.81 86 TYR A N 1
ATOM 607 C CA . TYR A 1 86 ? 8.201 13.901 10.750 1.00 88.81 86 TYR A CA 1
ATOM 608 C C . TYR A 1 86 ? 8.021 15.382 11.105 1.00 88.81 86 TYR A C 1
ATOM 610 O O . TYR A 1 86 ? 7.488 16.155 10.310 1.00 88.81 86 TYR A O 1
ATOM 618 N N . GLU A 1 87 ? 8.517 15.815 12.265 1.00 88.88 87 GLU A N 1
ATOM 619 C CA . GLU A 1 87 ? 8.454 17.217 12.703 1.00 88.88 87 GLU A CA 1
ATOM 620 C C . GLU A 1 87 ? 9.307 18.143 11.820 1.00 88.88 87 GLU A C 1
ATOM 622 O O . GLU A 1 87 ? 8.958 19.308 11.621 1.00 88.88 87 GLU A O 1
ATOM 627 N N . ALA A 1 88 ? 10.381 17.616 11.225 1.00 88.25 88 ALA A N 1
ATOM 628 C CA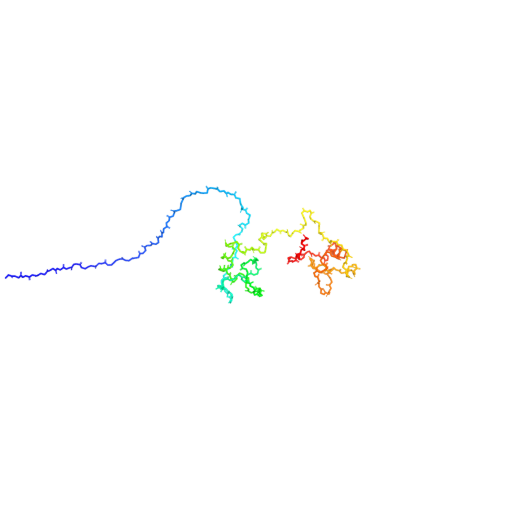 . ALA A 1 88 ? 11.177 18.312 10.216 1.00 88.25 88 ALA A CA 1
ATOM 629 C C . ALA A 1 88 ? 10.486 18.413 8.839 1.00 88.25 88 ALA A C 1
ATOM 631 O O . ALA A 1 88 ? 11.001 19.096 7.953 1.00 88.25 88 ALA A O 1
ATOM 632 N N . GLY A 1 89 ? 9.340 17.749 8.643 1.00 85.38 89 GLY A N 1
ATOM 633 C CA . GLY A 1 89 ? 8.635 17.685 7.359 1.00 85.38 89 GLY A CA 1
ATOM 634 C C . GLY A 1 89 ? 9.294 16.761 6.330 1.00 85.38 89 GLY A C 1
ATOM 635 O O . GLY A 1 89 ? 8.958 16.830 5.150 1.00 85.38 89 GLY A O 1
ATOM 636 N N . ASN A 1 90 ? 10.225 15.910 6.768 1.00 87.75 90 ASN A N 1
ATOM 637 C CA . ASN A 1 90 ? 10.915 14.933 5.926 1.00 87.75 90 ASN A CA 1
ATOM 638 C C . ASN A 1 90 ? 10.179 13.592 5.859 1.00 87.75 90 ASN A C 1
ATOM 640 O O . ASN A 1 90 ? 10.536 12.760 5.029 1.00 87.75 90 ASN A O 1
ATOM 644 N N . LEU A 1 91 ? 9.189 13.376 6.729 1.00 87.25 91 LEU A N 1
ATOM 645 C CA . LEU A 1 91 ? 8.338 12.195 6.717 1.00 87.25 91 LEU A CA 1
ATOM 646 C C . LEU A 1 91 ? 6.862 12.557 6.635 1.00 87.25 91 LEU A C 1
ATOM 648 O O . LEU A 1 91 ? 6.403 13.541 7.217 1.00 87.25 91 LEU A O 1
ATOM 652 N N . GLN A 1 92 ? 6.108 11.675 5.993 1.00 85.12 92 GLN A N 1
ATOM 653 C CA . GLN A 1 92 ? 4.654 11.623 6.041 1.00 85.12 92 GLN A CA 1
ATOM 654 C C . GLN A 1 92 ? 4.227 10.273 6.610 1.00 85.12 92 GLN A C 1
ATOM 656 O O . GLN A 1 92 ? 4.859 9.260 6.335 1.00 85.12 92 GLN A O 1
ATOM 661 N N . LEU A 1 93 ? 3.133 10.210 7.373 1.00 84.25 93 LEU A N 1
ATOM 662 C CA . LEU A 1 93 ? 2.482 8.918 7.597 1.00 84.25 93 LEU A CA 1
ATOM 663 C C . LEU A 1 93 ? 1.950 8.416 6.253 1.00 84.25 93 LEU A C 1
ATOM 665 O O . LEU A 1 93 ? 1.283 9.175 5.543 1.00 84.25 93 LEU A O 1
ATOM 669 N N . ARG A 1 94 ? 2.184 7.139 5.931 1.00 78.44 94 ARG A N 1
ATOM 670 C CA . ARG A 1 94 ? 1.500 6.420 4.849 1.00 78.44 94 ARG A CA 1
ATOM 671 C C . ARG A 1 94 ? 0.009 6.392 5.179 1.00 78.44 94 ARG A C 1
ATOM 673 O O . ARG A 1 94 ? -0.485 5.482 5.823 1.00 78.44 94 ARG A O 1
ATOM 680 N N . GLN A 1 95 ? -0.665 7.467 4.778 1.00 57.34 95 GLN A N 1
ATOM 681 C CA . GLN A 1 95 ? -2.050 7.816 5.075 1.00 57.34 95 GLN A CA 1
ATOM 682 C C . GLN A 1 95 ? -2.387 7.842 6.579 1.00 57.34 95 GLN A C 1
ATOM 684 O O . GLN A 1 95 ? -2.727 6.833 7.187 1.00 57.34 95 GLN A O 1
ATOM 689 N N . ALA A 1 96 ? -2.436 9.038 7.175 1.00 45.62 96 ALA A N 1
ATOM 690 C CA . ALA A 1 96 ? -3.213 9.260 8.394 1.00 45.62 96 ALA A CA 1
ATOM 691 C C . ALA A 1 96 ? -4.719 9.141 8.074 1.00 45.62 96 ALA A C 1
ATOM 693 O O . ALA A 1 96 ? -5.424 10.140 7.933 1.00 45.62 96 ALA A O 1
ATOM 694 N N . VAL A 1 97 ? -5.225 7.918 7.910 1.00 36.62 97 VAL A N 1
ATOM 695 C CA . VAL A 1 97 ? -6.662 7.645 7.899 1.00 36.62 97 VAL A CA 1
ATOM 696 C C . VAL A 1 97 ? -7.122 7.468 9.351 1.00 36.62 97 VAL A C 1
ATOM 698 O O . VAL A 1 97 ? -6.873 6.416 9.940 1.00 36.62 97 VAL A O 1
ATOM 701 N N . PRO A 1 98 ? -7.866 8.414 9.969 1.00 35.59 98 PRO A N 1
ATOM 702 C CA . PRO A 1 98 ? -8.932 7.939 10.848 1.00 35.59 98 PRO A CA 1
ATOM 703 C C . PRO A 1 98 ? -9.742 6.961 10.004 1.00 35.59 98 PRO A C 1
ATOM 705 O O . PRO A 1 98 ? -9.971 7.289 8.843 1.00 35.59 98 PRO A O 1
ATOM 708 N N . ALA A 1 99 ? -10.121 5.798 10.545 1.00 37.31 99 ALA A N 1
ATOM 709 C CA . ALA A 1 99 ? -10.941 4.800 9.861 1.00 37.31 99 ALA A CA 1
ATOM 710 C C . ALA A 1 99 ? -12.078 5.485 9.084 1.00 37.31 99 ALA A C 1
ATOM 712 O O . ALA A 1 99 ? -13.143 5.805 9.611 1.00 37.31 99 ALA A O 1
ATOM 713 N N . ARG A 1 100 ? -11.796 5.777 7.823 1.00 34.72 100 ARG A N 1
ATOM 714 C CA . ARG A 1 100 ? -12.690 6.346 6.844 1.00 34.72 100 ARG A CA 1
ATOM 715 C C . ARG A 1 100 ? -12.755 5.217 5.845 1.00 34.72 100 ARG A C 1
ATOM 717 O O . ARG A 1 100 ? -11.691 4.794 5.389 1.00 34.72 100 ARG A O 1
ATOM 724 N N . PRO A 1 101 ? -13.953 4.669 5.594 1.00 35.81 101 PRO A N 1
ATOM 725 C CA . PRO A 1 101 ? -14.093 3.596 4.633 1.00 35.81 101 PRO A CA 1
ATOM 726 C C . PRO A 1 101 ? -13.346 3.998 3.370 1.00 35.81 101 PRO A C 1
ATOM 728 O O . PRO A 1 101 ? -13.460 5.149 2.927 1.00 35.81 101 PRO A O 1
ATOM 731 N N . LEU A 1 102 ? -12.534 3.044 2.914 1.00 42.66 102 LEU A N 1
ATOM 732 C CA . LEU A 1 102 ? -11.763 3.056 1.686 1.00 42.66 102 LEU A CA 1
ATOM 733 C C . LEU A 1 102 ? -12.475 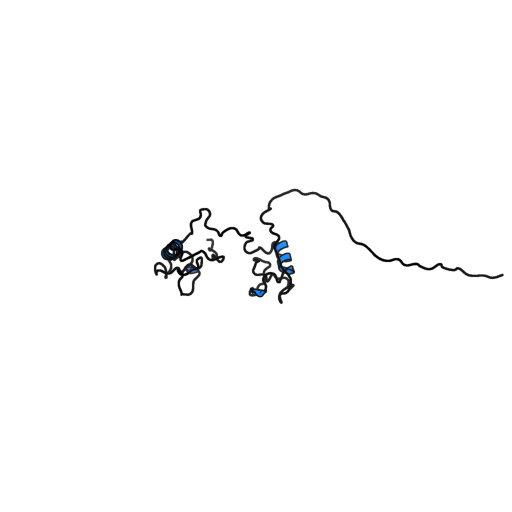3.875 0.626 1.00 42.66 102 LEU A C 1
ATOM 735 O O . LEU A 1 102 ? -13.703 3.826 0.525 1.00 42.66 102 LEU A O 1
ATOM 739 N N . SER A 1 103 ? -11.689 4.582 -0.173 1.00 42.50 103 SER A N 1
ATOM 740 C CA . SER A 1 103 ? -12.131 5.185 -1.416 1.00 42.50 103 SER A CA 1
ATOM 741 C C . SER A 1 103 ? -12.784 4.127 -2.319 1.00 42.50 103 SER A C 1
ATOM 743 O O . SER A 1 103 ? -12.207 3.671 -3.298 1.00 42.50 103 SER A O 1
ATOM 745 N N . ALA A 1 104 ? -14.049 3.809 -2.055 1.00 45.09 104 ALA A N 1
ATOM 746 C CA . ALA A 1 104 ? -15.028 3.855 -3.106 1.00 45.09 104 ALA A CA 1
ATOM 747 C C . ALA A 1 104 ? -14.810 5.220 -3.775 1.00 45.09 104 ALA A C 1
ATOM 749 O O . ALA A 1 104 ? -14.538 6.205 -3.070 1.00 45.09 104 ALA A O 1
ATOM 750 N N . PRO A 1 105 ? -14.826 5.301 -5.108 1.00 42.38 105 PRO A N 1
ATOM 751 C CA . PRO A 1 105 ? -14.576 6.566 -5.770 1.00 42.38 105 PRO A CA 1
ATOM 752 C C . PRO A 1 105 ? -15.535 7.609 -5.229 1.00 42.38 105 PRO A C 1
ATOM 754 O O . PRO A 1 105 ? -16.495 7.296 -4.527 1.00 42.38 105 PRO A O 1
ATOM 757 N N . VAL A 1 106 ? -15.279 8.863 -5.556 1.00 44.69 106 VAL A N 1
ATOM 758 C CA . VAL A 1 106 ? -16.050 9.999 -5.047 1.00 44.69 106 VAL A CA 1
ATOM 759 C C . VAL A 1 106 ? -17.582 9.844 -5.263 1.00 44.69 106 VAL A C 1
ATOM 761 O O . VAL A 1 106 ? -18.336 10.531 -4.582 1.00 44.69 106 VAL A O 1
ATOM 764 N N . ASP A 1 107 ? -18.028 8.834 -6.037 1.00 45.69 107 ASP A N 1
ATOM 765 C CA . ASP A 1 107 ? -19.418 8.389 -6.232 1.00 45.69 107 ASP A CA 1
ATOM 766 C C . ASP A 1 107 ? -19.747 6.897 -5.900 1.00 45.69 107 ASP A C 1
ATOM 768 O O . ASP A 1 107 ? -20.816 6.406 -6.260 1.00 45.69 107 ASP A O 1
ATOM 772 N N . GLY A 1 108 ? -18.871 6.122 -5.247 1.00 54.38 108 GLY A N 1
ATOM 773 C CA . GLY A 1 108 ? -19.158 4.742 -4.810 1.00 54.38 108 GLY A CA 1
ATOM 774 C C . GLY A 1 108 ? -18.926 3.614 -5.835 1.00 54.38 108 GLY A C 1
ATOM 775 O O . GLY A 1 108 ? -19.194 2.456 -5.530 1.00 54.38 108 GLY A O 1
ATOM 776 N N . THR A 1 109 ? -18.439 3.923 -7.040 1.00 67.50 109 THR A N 1
ATOM 777 C CA . THR A 1 109 ? -18.379 2.997 -8.199 1.00 67.50 109 THR A CA 1
ATOM 778 C C . THR A 1 109 ? -16.958 2.560 -8.587 1.00 67.50 109 THR A C 1
ATOM 780 O O . THR A 1 109 ? -16.285 3.294 -9.294 1.00 67.50 109 THR A O 1
ATOM 783 N N . VAL A 1 110 ? -16.494 1.379 -8.169 1.00 81.44 110 VAL A N 1
ATOM 784 C CA . VAL A 1 110 ? -15.148 0.835 -8.488 1.00 81.44 110 VAL A CA 1
ATOM 785 C C . VAL A 1 110 ? -14.758 1.000 -9.972 1.00 81.44 110 VAL A C 1
ATOM 787 O O . VAL A 1 110 ? -15.546 0.671 -10.857 1.00 81.44 110 VAL A O 1
ATOM 790 N N . ASP A 1 111 ? -13.540 1.490 -10.240 1.00 86.06 111 ASP A N 1
ATOM 791 C CA . ASP A 1 111 ? -12.978 1.583 -11.595 1.00 86.06 111 ASP A CA 1
ATOM 792 C C . ASP A 1 111 ? -12.239 0.291 -11.969 1.00 86.06 111 ASP A C 1
ATOM 794 O O . ASP A 1 111 ? -11.113 0.046 -11.524 1.00 86.06 111 ASP A O 1
ATOM 798 N N . PHE A 1 112 ? -12.894 -0.535 -12.782 1.00 86.50 112 PHE A N 1
ATOM 799 C CA . PHE A 1 112 ? -12.375 -1.824 -13.236 1.00 86.50 112 PHE A CA 1
ATOM 800 C C . PHE A 1 112 ? -11.386 -1.711 -14.408 1.00 86.50 112 PHE A C 1
ATOM 802 O O . PHE A 1 112 ? -10.640 -2.656 -14.626 1.00 86.50 112 PHE A O 1
ATOM 809 N N . GLY A 1 113 ? -11.332 -0.574 -15.114 1.00 92.19 113 GLY A N 1
ATOM 810 C CA . GLY A 1 113 ? -10.440 -0.379 -16.262 1.00 92.19 113 GLY A CA 1
ATOM 811 C C . GLY A 1 113 ? -10.909 -1.049 -17.565 1.00 92.19 113 GLY A C 1
ATOM 812 O O . GLY A 1 113 ? -12.088 -0.948 -17.922 1.00 92.19 113 GLY A O 1
ATOM 813 N N . ASP A 1 114 ? -9.989 -1.690 -18.296 1.00 87.06 114 ASP A N 1
ATOM 814 C CA . ASP A 1 114 ? -10.222 -2.368 -19.584 1.00 87.06 114 ASP A CA 1
ATOM 815 C C . ASP A 1 114 ? -9.822 -3.859 -19.573 1.00 87.06 114 ASP A C 1
ATOM 817 O O . ASP A 1 114 ? -9.459 -4.391 -18.536 1.00 87.06 114 ASP A O 1
ATOM 821 N N . ASP A 1 115 ? -9.933 -4.540 -20.719 1.00 94.19 115 ASP A N 1
ATOM 822 C CA . ASP A 1 115 ? -9.621 -5.971 -20.883 1.00 94.19 115 ASP A CA 1
ATOM 823 C C . ASP A 1 115 ? -8.386 -6.180 -21.788 1.00 94.19 115 ASP A C 1
ATOM 825 O O . ASP A 1 115 ? -8.411 -6.982 -22.728 1.00 94.19 115 ASP A O 1
ATOM 829 N N . THR A 1 116 ? -7.338 -5.369 -21.615 1.00 90.31 116 THR A N 1
ATOM 830 C CA . THR A 1 116 ? -6.154 -5.409 -22.498 1.00 90.31 116 THR A CA 1
ATOM 831 C C . THR A 1 116 ? -5.021 -6.315 -22.013 1.00 90.31 116 THR A C 1
ATOM 833 O O . THR A 1 116 ? -4.073 -6.533 -22.777 1.00 90.31 116 THR A O 1
ATOM 836 N N . SER A 1 117 ? -5.115 -6.883 -20.805 1.00 89.50 117 SER A N 1
ATOM 837 C CA . SER A 1 117 ? -4.148 -7.866 -20.310 1.00 89.50 117 SER A CA 1
ATOM 838 C C . SER A 1 117 ? -4.158 -9.143 -21.159 1.00 89.50 117 SER A C 1
ATOM 840 O O . SER A 1 117 ? -5.145 -9.514 -21.796 1.00 89.50 117 SER A O 1
ATOM 842 N N . ARG A 1 118 ? -3.030 -9.861 -21.139 1.00 92.62 118 ARG A N 1
ATOM 843 C CA . ARG A 1 118 ? -2.905 -11.216 -21.692 1.00 92.62 118 ARG A CA 1
ATOM 844 C C . ARG A 1 118 ? -3.810 -12.244 -21.002 1.00 92.62 118 ARG A C 1
ATOM 846 O O . ARG A 1 118 ? -4.036 -13.294 -21.603 1.00 92.62 118 ARG A O 1
ATOM 853 N N . TRP A 1 119 ? -4.238 -11.972 -19.770 1.00 90.56 119 TRP A N 1
ATOM 854 C CA . TRP A 1 119 ? -5.064 -12.859 -18.948 1.00 90.56 119 TRP A CA 1
ATOM 855 C C . TRP A 1 119 ? -6.524 -12.399 -18.857 1.00 90.56 119 TRP A C 1
ATOM 857 O O . TRP A 1 119 ? -7.370 -13.140 -18.390 1.00 90.56 119 TRP A O 1
ATOM 867 N N . ALA A 1 120 ? -6.860 -11.249 -19.449 1.00 92.81 120 ALA A N 1
ATOM 868 C CA . ALA A 1 120 ? -8.226 -10.749 -19.437 1.00 92.81 120 ALA A CA 1
ATOM 869 C C . ALA A 1 120 ? -9.234 -11.706 -20.102 1.00 92.81 120 ALA A C 1
ATOM 871 O O . ALA A 1 120 ? -8.990 -12.227 -21.200 1.00 92.81 120 ALA A O 1
ATOM 872 N N . ASN A 1 121 ? -10.435 -11.802 -19.525 1.00 93.75 121 ASN A N 1
ATOM 873 C CA . ASN A 1 121 ? -11.542 -12.662 -19.976 1.00 93.75 121 ASN A CA 1
ATOM 874 C C . ASN A 1 121 ? -11.260 -14.170 -19.855 1.00 93.75 121 ASN A C 1
ATOM 876 O O . ASN A 1 121 ? -11.738 -14.960 -20.687 1.00 93.75 121 ASN A O 1
ATOM 880 N N . ASP A 1 122 ? -10.497 -14.587 -18.850 1.00 94.94 122 ASP A N 1
ATOM 881 C CA . ASP A 1 122 ? -10.237 -15.994 -18.551 1.00 94.94 122 ASP A CA 1
ATOM 882 C C . ASP A 1 122 ? -11.071 -16.557 -17.378 1.00 94.94 122 ASP A C 1
ATOM 884 O O . ASP A 1 122 ? -11.065 -17.773 -17.145 1.00 94.94 122 ASP A O 1
ATOM 888 N N . ASN A 1 123 ? -11.956 -15.729 -16.805 1.00 95.00 123 ASN A N 1
ATOM 889 C CA . ASN A 1 123 ? -12.849 -15.985 -15.661 1.00 95.00 123 ASN A CA 1
ATOM 890 C C . ASN A 1 123 ? -12.185 -15.907 -14.277 1.00 95.00 123 ASN A C 1
ATOM 892 O O . ASN A 1 123 ? -12.814 -16.307 -13.283 1.00 95.00 123 ASN A O 1
ATOM 896 N N . GLU A 1 124 ? -10.969 -15.388 -14.193 1.00 94.94 124 GLU A N 1
ATOM 897 C CA . GLU A 1 124 ? -10.286 -15.055 -12.948 1.00 94.94 124 GLU A CA 1
ATOM 898 C C . GLU A 1 124 ? -9.948 -13.563 -12.936 1.00 94.94 124 GLU A C 1
ATOM 900 O O . GLU A 1 124 ? -9.821 -12.964 -13.984 1.00 94.94 124 GLU A O 1
ATOM 905 N N . CYS A 1 125 ? -9.880 -12.941 -11.756 1.00 96.50 125 CYS A N 1
ATOM 906 C CA . CYS A 1 125 ? -9.432 -11.554 -11.638 1.00 96.50 125 CYS A CA 1
ATOM 907 C C . CYS A 1 125 ? -7.919 -11.501 -11.406 1.00 96.50 125 CYS A C 1
ATOM 909 O O . CYS A 1 125 ? -7.447 -11.983 -10.367 1.00 96.50 125 CYS A O 1
ATOM 911 N N . ASP A 1 126 ? -7.185 -10.870 -12.316 1.00 95.06 126 ASP A N 1
ATOM 912 C CA . ASP A 1 126 ? -5.727 -10.674 -12.219 1.00 95.06 126 ASP A CA 1
ATOM 913 C C . ASP A 1 126 ? -5.328 -9.326 -11.600 1.00 95.06 126 ASP A C 1
ATOM 915 O O . ASP A 1 126 ? -4.153 -9.028 -11.370 1.00 95.06 126 ASP A O 1
ATOM 919 N N . ASP A 1 127 ? -6.311 -8.492 -11.271 1.00 93.44 127 ASP A N 1
ATOM 920 C CA . ASP A 1 127 ? -6.064 -7.169 -10.722 1.00 93.44 127 ASP A CA 1
ATOM 921 C C . ASP A 1 127 ? -5.788 -7.216 -9.212 1.00 93.44 127 ASP A C 1
ATOM 923 O O . ASP A 1 127 ? -6.690 -7.369 -8.380 1.00 93.44 127 ASP A O 1
ATOM 927 N N . LYS A 1 128 ? -4.522 -6.989 -8.839 1.00 90.56 128 LYS A N 1
ATOM 928 C CA . LYS A 1 128 ? -4.057 -7.007 -7.440 1.00 90.56 128 LYS A CA 1
ATOM 929 C C . LYS A 1 128 ? -4.742 -5.988 -6.517 1.00 90.56 128 LYS A C 1
ATOM 931 O O . LYS A 1 128 ? -4.565 -6.061 -5.300 1.00 90.56 128 LYS A O 1
ATOM 936 N N . ARG A 1 129 ? -5.510 -5.029 -7.056 1.00 90.50 129 ARG A N 1
ATOM 937 C CA . ARG A 1 129 ? -6.354 -4.119 -6.259 1.00 90.50 129 ARG A CA 1
ATOM 938 C C . ARG A 1 129 ? -7.496 -4.862 -5.559 1.00 90.50 129 ARG A C 1
ATOM 940 O O . ARG A 1 129 ? -8.095 -4.300 -4.640 1.00 90.50 129 ARG A O 1
ATOM 947 N N . PHE A 1 130 ? -7.805 -6.093 -5.968 1.00 90.88 130 PHE A N 1
ATOM 948 C CA . PHE A 1 130 ? -8.849 -6.931 -5.389 1.00 90.88 130 PHE A CA 1
ATOM 949 C C . PHE A 1 130 ? -8.288 -8.095 -4.563 1.00 90.88 130 PHE A C 1
ATOM 951 O O . PHE A 1 130 ? -7.123 -8.475 -4.643 1.00 90.88 130 PHE A O 1
ATOM 958 N N . THR A 1 131 ? -9.153 -8.672 -3.733 1.00 90.25 131 THR A N 1
ATOM 959 C CA . THR A 1 131 ? -8.892 -9.886 -2.964 1.00 90.25 131 THR A CA 1
ATOM 960 C C . THR A 1 131 ? -10.168 -10.711 -2.808 1.00 90.25 131 THR A C 1
ATOM 962 O O . THR A 1 131 ? -11.274 -10.164 -2.741 1.00 90.25 131 THR A O 1
ATOM 965 N N . GLY A 1 132 ? -10.030 -12.035 -2.730 1.00 89.75 132 GLY A N 1
ATOM 966 C CA . GLY A 1 132 ? -11.133 -12.965 -2.496 1.00 89.75 132 GLY A CA 1
ATOM 967 C C . GLY A 1 132 ? -11.152 -14.163 -3.453 1.00 89.75 132 GLY A C 1
ATOM 968 O O . GLY A 1 132 ? -10.283 -14.294 -4.310 1.00 89.75 132 GLY A O 1
ATOM 969 N N . PRO A 1 133 ? -12.152 -15.054 -3.329 1.00 85.00 133 PRO A N 1
ATOM 970 C CA . PRO A 1 133 ? -12.28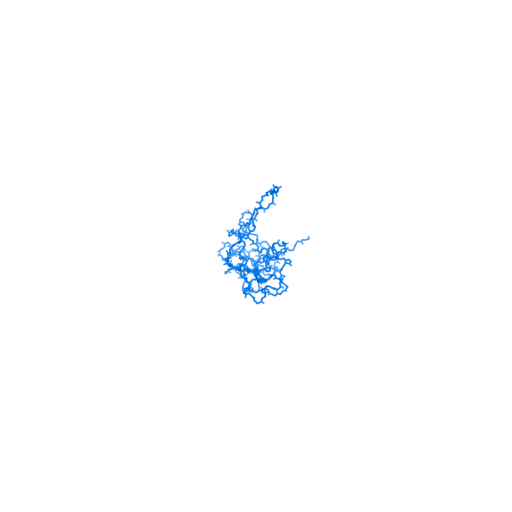7 -16.278 -4.132 1.00 85.00 133 PRO A CA 1
ATOM 971 C C . PRO A 1 133 ? -12.568 -16.070 -5.634 1.00 85.00 133 PRO A C 1
ATOM 973 O O . PRO A 1 133 ? -12.919 -17.031 -6.319 1.00 85.00 133 PRO A O 1
ATOM 976 N N . GLY A 1 134 ? -12.530 -14.838 -6.142 1.00 89.06 134 GLY A N 1
ATOM 977 C CA . GLY A 1 134 ? -12.591 -14.527 -7.573 1.00 89.06 134 GLY A CA 1
ATOM 978 C C . GLY A 1 134 ? -11.239 -14.187 -8.201 1.00 89.06 134 GLY A C 1
ATOM 979 O O . GLY A 1 134 ? -11.219 -13.889 -9.386 1.00 89.06 134 GLY A O 1
ATOM 980 N N . MET A 1 135 ? -10.155 -14.180 -7.419 1.00 95.25 135 MET A N 1
ATOM 981 C CA . MET A 1 135 ? -8.806 -13.893 -7.910 1.00 95.25 135 MET A CA 1
ATOM 982 C C . MET A 1 135 ? -8.233 -15.086 -8.668 1.00 95.25 135 MET A C 1
ATOM 984 O O . MET A 1 135 ? -8.590 -16.228 -8.361 1.00 95.25 135 MET A O 1
ATOM 988 N N . THR A 1 136 ? -7.297 -14.814 -9.574 1.00 93.75 136 THR A N 1
ATOM 989 C CA . THR A 1 136 ? -6.411 -15.847 -10.118 1.00 93.75 136 THR A CA 1
ATOM 990 C C . THR A 1 136 ? -5.648 -16.571 -9.003 1.00 93.75 136 THR A C 1
ATOM 992 O O . THR A 1 136 ? -5.337 -16.008 -7.947 1.00 93.75 136 THR A O 1
ATOM 995 N N . GLU A 1 137 ? -5.322 -17.842 -9.240 1.00 89.69 137 GLU A N 1
ATOM 996 C CA . GLU A 1 137 ? -4.372 -18.598 -8.412 1.00 89.69 137 GLU A CA 1
ATOM 997 C C . GLU A 1 137 ? -2.911 -18.377 -8.849 1.00 89.69 137 GLU A C 1
ATOM 999 O O . GLU A 1 137 ? -1.976 -18.866 -8.201 1.00 89.69 137 GLU A O 1
ATOM 1004 N N . THR A 1 138 ? -2.698 -17.666 -9.959 1.00 86.75 138 THR A N 1
ATOM 1005 C CA . THR A 1 138 ? -1.368 -17.377 -10.497 1.00 86.75 138 THR A CA 1
ATOM 1006 C C . THR A 1 138 ? -0.758 -16.109 -9.876 1.00 86.75 138 THR A C 1
ATOM 1008 O O . THR A 1 138 ? -1.439 -15.358 -9.177 1.00 86.75 138 THR A O 1
ATOM 1011 N N . PRO A 1 139 ? 0.564 -15.880 -10.018 1.00 89.19 139 PRO A N 1
ATOM 1012 C CA . PRO A 1 139 ? 1.188 -14.673 -9.487 1.00 89.19 139 PRO A CA 1
ATOM 1013 C C . PRO A 1 139 ? 0.601 -13.403 -10.111 1.00 89.19 139 PRO A C 1
ATOM 1015 O O . PRO A 1 139 ? 0.672 -13.231 -11.323 1.00 89.19 139 PRO A O 1
ATOM 1018 N N . LEU A 1 140 ? 0.118 -12.497 -9.262 1.00 89.06 140 LEU A N 1
ATOM 1019 C CA . LEU A 1 140 ? -0.388 -11.187 -9.669 1.00 89.06 140 LEU A CA 1
ATOM 1020 C C . LEU A 1 140 ? 0.747 -10.295 -10.182 1.00 89.06 140 LEU A C 1
ATOM 1022 O O . LEU A 1 140 ? 1.810 -10.218 -9.553 1.00 89.06 140 LEU A O 1
ATOM 1026 N N . LEU A 1 141 ? 0.509 -9.599 -11.294 1.00 86.44 141 LEU A N 1
ATOM 1027 C CA . LEU A 1 141 ? 1.476 -8.701 -11.919 1.00 86.44 141 LEU A CA 1
ATOM 1028 C C . LEU A 1 141 ? 0.988 -7.251 -11.863 1.00 86.44 141 LEU A C 1
ATOM 1030 O O . LEU A 1 141 ? -0.199 -6.963 -11.986 1.00 86.44 141 LEU A O 1
ATOM 1034 N N . ASP A 1 142 ? 1.922 -6.309 -11.734 1.00 80.00 142 ASP A N 1
ATOM 1035 C CA . ASP A 1 142 ? 1.589 -4.879 -11.761 1.00 80.00 142 ASP A CA 1
ATOM 1036 C C . ASP A 1 142 ? 1.026 -4.430 -13.119 1.00 80.00 142 ASP A C 1
ATOM 1038 O O . ASP A 1 142 ? 0.266 -3.467 -13.180 1.00 80.00 142 ASP A O 1
ATOM 1042 N N . GLU A 1 143 ? 1.386 -5.126 -14.202 1.00 80.81 143 GLU A N 1
ATOM 1043 C CA . GLU A 1 143 ? 0.884 -4.849 -15.555 1.00 80.81 143 GLU A CA 1
ATOM 1044 C C . GLU A 1 143 ? -0.590 -5.227 -15.756 1.00 80.81 143 GLU A C 1
ATOM 1046 O O . GLU A 1 143 ? -1.181 -4.779 -16.733 1.00 80.81 143 GLU A O 1
ATOM 1051 N N . ASP A 1 144 ? -1.186 -5.987 -14.833 1.00 85.75 144 ASP A N 1
ATOM 1052 C CA . ASP A 1 144 ? -2.582 -6.439 -14.911 1.00 85.75 144 ASP A CA 1
ATOM 1053 C C . ASP A 1 144 ? -3.548 -5.526 -14.130 1.00 85.75 144 ASP A C 1
ATOM 1055 O O . ASP A 1 144 ? -4.770 -5.664 -14.213 1.00 85.75 144 ASP A O 1
ATOM 1059 N N . ILE A 1 145 ? -3.022 -4.532 -13.404 1.00 88.25 145 ILE A N 1
ATOM 1060 C CA . ILE A 1 145 ? -3.824 -3.558 -12.653 1.00 88.25 145 ILE A CA 1
ATOM 1061 C C . ILE A 1 145 ? -4.724 -2.770 -13.613 1.00 88.25 145 ILE A C 1
ATOM 1063 O O . ILE A 1 145 ? -4.244 -1.967 -14.410 1.00 88.25 145 ILE A O 1
ATOM 1067 N N . GLY A 1 146 ? -6.041 -2.942 -13.490 1.00 86.88 146 GLY A N 1
ATOM 1068 C CA . GLY A 1 146 ? -7.032 -2.277 -14.338 1.00 86.88 146 GLY A CA 1
ATOM 1069 C C . GLY A 1 146 ? -7.076 -2.775 -15.782 1.00 86.88 146 GLY A C 1
ATOM 1070 O O . GLY A 1 146 ? -7.640 -2.083 -16.629 1.00 86.88 146 GLY A O 1
ATOM 1071 N N . HIS A 1 147 ? -6.491 -3.938 -16.067 1.00 91.56 147 HIS A N 1
ATOM 1072 C CA . HIS A 1 147 ? -6.424 -4.507 -17.416 1.00 91.56 147 HIS A CA 1
ATOM 1073 C C . HIS A 1 147 ? -7.142 -5.854 -17.549 1.00 91.56 147 HIS A C 1
ATOM 1075 O O . HIS A 1 147 ? -6.999 -6.527 -18.571 1.00 91.56 147 HIS A O 1
ATOM 1081 N N . ASP A 1 148 ? -7.952 -6.191 -16.546 1.00 94.00 148 ASP A N 1
ATOM 1082 C CA . ASP A 1 148 ? -8.835 -7.355 -16.500 1.00 94.00 148 ASP A CA 1
ATOM 1083 C C . ASP A 1 148 ? -10.231 -6.984 -15.939 1.00 94.00 148 ASP A C 1
ATOM 1085 O O . ASP A 1 148 ? -10.742 -7.463 -14.922 1.00 94.00 148 ASP A O 1
ATOM 1089 N N . ALA A 1 149 ? -10.851 -5.993 -16.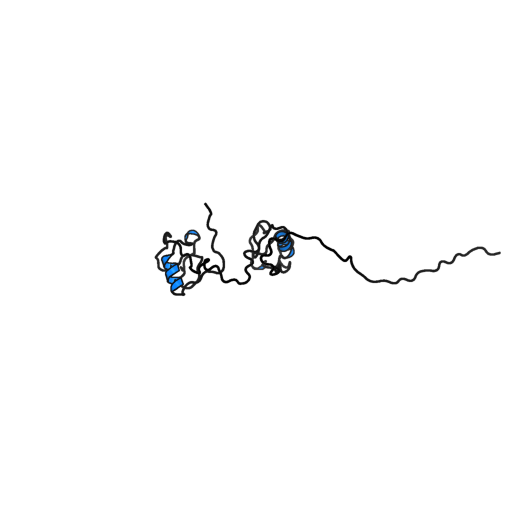572 1.00 93.81 149 ALA A N 1
ATOM 1090 C CA . ALA A 1 149 ? -12.034 -5.332 -16.045 1.00 93.81 149 ALA A CA 1
ATOM 1091 C C . ALA A 1 149 ? -13.268 -6.231 -15.963 1.00 93.81 149 ALA A C 1
ATOM 1093 O O . ALA A 1 149 ? -14.096 -6.073 -15.057 1.00 93.81 149 ALA A O 1
ATOM 1094 N N . THR A 1 150 ? -13.472 -7.097 -16.953 1.00 93.38 150 THR A N 1
ATOM 1095 C CA . THR A 1 150 ? -14.687 -7.903 -17.062 1.00 93.38 150 THR A CA 1
ATOM 1096 C C . THR A 1 150 ? -14.756 -8.972 -15.983 1.00 93.38 150 THR A C 1
ATOM 1098 O O . THR A 1 150 ? -15.799 -9.069 -15.323 1.00 93.38 150 THR A O 1
ATOM 1101 N N . ASP A 1 151 ? -13.668 -9.689 -15.725 1.00 94.62 151 ASP A N 1
ATOM 1102 C CA . ASP A 1 151 ? -13.654 -10.759 -14.729 1.00 94.62 151 ASP A CA 1
ATOM 1103 C C . ASP A 1 151 ? -13.669 -10.201 -13.304 1.00 94.62 151 ASP A C 1
ATOM 1105 O O . ASP A 1 151 ? -14.514 -10.598 -12.486 1.00 94.62 151 ASP A O 1
ATOM 1109 N N . CYS A 1 152 ? -12.862 -9.171 -13.031 1.00 94.75 152 CYS A N 1
ATOM 1110 C CA . CYS A 1 152 ? -12.868 -8.482 -11.741 1.00 94.75 152 CYS A CA 1
ATOM 1111 C C . CYS A 1 152 ? -14.235 -7.866 -11.407 1.00 94.75 152 CYS A C 1
ATOM 1113 O O . CYS A 1 152 ? -14.711 -7.989 -10.273 1.00 94.75 152 CYS A O 1
ATOM 1115 N N . ARG A 1 153 ? -14.928 -7.259 -12.383 1.00 92.00 153 ARG A N 1
ATOM 1116 C CA . ARG A 1 153 ? -16.286 -6.718 -12.184 1.00 92.00 153 ARG A CA 1
ATOM 1117 C C . ARG A 1 153 ? -17.294 -7.807 -11.867 1.00 92.00 153 ARG A C 1
ATOM 1119 O O . ARG A 1 153 ? -18.034 -7.679 -10.892 1.00 92.00 153 ARG A O 1
ATOM 1126 N N . LEU A 1 154 ? -17.318 -8.877 -12.659 1.00 89.88 154 LEU A N 1
ATOM 1127 C CA . LEU A 1 154 ? -18.260 -9.979 -12.457 1.00 89.88 154 LEU A CA 1
ATOM 1128 C C . LEU A 1 154 ? -18.063 -10.636 -11.089 1.00 89.88 154 LEU A C 1
ATOM 1130 O O . LEU A 1 154 ? -19.036 -10.910 -10.382 1.00 89.88 154 LEU A O 1
ATOM 1134 N N . ALA A 1 155 ? -16.815 -10.859 -10.683 1.00 87.44 155 ALA A N 1
ATOM 1135 C CA . ALA A 1 155 ? -16.512 -11.459 -9.396 1.00 87.44 155 ALA A CA 1
ATOM 1136 C C . ALA A 1 155 ? -16.783 -10.503 -8.215 1.00 87.44 155 ALA A C 1
ATOM 1138 O O . ALA A 1 155 ? -17.272 -10.954 -7.174 1.00 87.44 155 ALA A O 1
ATOM 1139 N N . TYR A 1 156 ? -16.561 -9.195 -8.374 1.00 85.12 156 TYR A N 1
ATOM 1140 C CA . TYR A 1 156 ? -16.923 -8.179 -7.378 1.00 85.12 156 TYR A CA 1
ATOM 1141 C C . TYR A 1 156 ? -18.443 -8.060 -7.195 1.00 85.12 156 TYR A C 1
ATOM 1143 O O . TYR A 1 156 ? -18.939 -8.140 -6.071 1.00 85.12 156 TYR A O 1
ATOM 1151 N N . GLU A 1 157 ? -19.208 -7.959 -8.285 1.00 85.19 157 GLU A N 1
ATOM 1152 C CA . GLU A 1 157 ? -20.678 -7.892 -8.250 1.00 85.19 157 GLU A CA 1
ATOM 1153 C C . GLU A 1 157 ? -21.311 -9.180 -7.700 1.00 85.19 157 GLU A C 1
ATOM 1155 O O . GLU A 1 157 ? -22.356 -9.140 -7.047 1.00 85.19 157 GLU A O 1
ATOM 1160 N N . ALA A 1 158 ? -20.651 -10.324 -7.898 1.00 83.69 158 ALA A N 1
ATOM 1161 C CA . ALA A 1 158 ? -21.034 -11.599 -7.296 1.00 83.69 158 ALA A CA 1
ATOM 1162 C C . ALA A 1 158 ? -20.673 -11.713 -5.799 1.00 83.69 158 ALA A C 1
ATOM 1164 O O . ALA A 1 158 ? -20.962 -12.741 -5.182 1.00 83.69 158 ALA A O 1
ATOM 1165 N N . GLY A 1 159 ? -20.016 -10.706 -5.211 1.00 81.69 159 GLY A N 1
ATOM 1166 C CA . GLY A 1 159 ? -19.549 -10.724 -3.822 1.00 81.69 159 GLY A CA 1
ATOM 1167 C C . GLY A 1 159 ? -18.392 -11.696 -3.569 1.00 81.69 159 GLY A C 1
ATOM 1168 O O . GLY A 1 159 ? -18.137 -12.069 -2.424 1.00 81.69 159 GLY A O 1
ATOM 1169 N N . ARG A 1 160 ? -17.707 -12.140 -4.630 1.00 85.19 160 ARG A N 1
ATOM 1170 C CA . ARG A 1 160 ? -16.523 -13.011 -4.564 1.00 85.19 160 ARG A CA 1
ATOM 1171 C C . ARG A 1 160 ? -15.222 -12.220 -4.453 1.00 85.19 160 ARG A C 1
ATOM 1173 O O . ARG A 1 160 ? -14.204 -12.819 -4.129 1.00 85.19 160 ARG A O 1
ATOM 1180 N N . LEU A 1 161 ? -15.250 -10.915 -4.711 1.00 84.06 161 LEU A N 1
ATOM 1181 C CA . LEU A 1 161 ? -14.109 -10.019 -4.556 1.00 84.06 161 LEU A CA 1
ATOM 1182 C C . LEU A 1 161 ? -14.462 -8.802 -3.711 1.00 84.06 161 LEU A C 1
ATOM 1184 O O . LEU A 1 161 ? -15.601 -8.339 -3.693 1.00 84.06 161 LEU A O 1
ATOM 1188 N N . GLN A 1 162 ? -13.448 -8.279 -3.035 1.00 86.00 162 GLN A N 1
ATOM 1189 C CA . GLN A 1 162 ? -13.447 -7.005 -2.325 1.00 86.00 162 GLN A CA 1
ATOM 1190 C C . GLN A 1 162 ? -12.175 -6.245 -2.707 1.00 86.00 162 GLN A C 1
ATOM 1192 O O . GLN A 1 162 ? -11.211 -6.861 -3.154 1.00 86.00 162 GLN A O 1
ATOM 1197 N N . LEU A 1 163 ? -12.157 -4.922 -2.545 1.00 83.88 163 LEU A N 1
ATOM 1198 C CA . LEU A 1 163 ? -10.913 -4.164 -2.698 1.00 83.88 163 LEU A CA 1
ATOM 1199 C C . LEU A 1 163 ? -9.958 -4.543 -1.562 1.00 83.88 163 LEU A C 1
ATOM 1201 O O . LEU A 1 163 ? -10.375 -4.601 -0.405 1.00 83.88 163 LEU A O 1
ATOM 1205 N N . ALA A 1 164 ? -8.702 -4.815 -1.899 1.00 79.56 164 ALA A N 1
ATOM 1206 C CA . ALA A 1 164 ? -7.667 -5.085 -0.917 1.00 79.56 164 ALA A CA 1
ATOM 1207 C C . ALA A 1 164 ? -7.337 -3.795 -0.145 1.00 79.56 164 ALA A C 1
ATOM 1209 O O . ALA A 1 164 ? -7.168 -2.725 -0.739 1.00 79.56 164 ALA A O 1
ATOM 1210 N N . ASP A 1 165 ? -7.244 -3.884 1.184 1.00 58.28 165 ASP A N 1
ATOM 1211 C CA . ASP A 1 165 ? -6.787 -2.785 2.034 1.00 58.28 165 ASP A CA 1
ATOM 1212 C C . ASP A 1 165 ? -5.298 -2.495 1.750 1.00 58.28 165 ASP A C 1
ATOM 1214 O O . ASP A 1 165 ? -4.410 -3.104 2.339 1.00 58.28 165 ASP A O 1
ATOM 1218 N N . GLY A 1 166 ? -5.034 -1.556 0.834 1.00 51.59 166 GLY A N 1
ATOM 1219 C CA . GLY A 1 166 ? -3.748 -0.870 0.688 1.00 51.59 166 GLY A CA 1
ATOM 1220 C C . GLY A 1 166 ? -2.634 -1.624 -0.046 1.00 51.59 166 GLY A C 1
ATOM 1221 O O . GLY A 1 166 ? -1.700 -2.091 0.590 1.00 51.59 166 GLY A O 1
ATOM 1222 N N . ASP A 1 167 ? -2.685 -1.619 -1.382 1.00 42.16 167 ASP A N 1
ATOM 1223 C CA . ASP A 1 167 ? -1.560 -1.251 -2.272 1.00 42.16 167 ASP A CA 1
ATOM 1224 C C . ASP A 1 167 ? -2.100 -1.055 -3.705 1.00 42.16 167 ASP A C 1
ATOM 1226 O O . ASP A 1 167 ? -1.923 -1.880 -4.602 1.00 42.16 167 ASP A O 1
ATOM 1230 N N . ALA A 1 168 ? -2.849 0.033 -3.926 1.00 42.50 168 ALA A N 1
ATOM 1231 C CA . ALA A 1 168 ? -3.169 0.467 -5.283 1.00 42.50 168 ALA A CA 1
ATOM 1232 C C . ALA A 1 168 ? -1.926 1.161 -5.845 1.00 42.50 168 ALA A C 1
ATOM 1234 O O . ALA A 1 168 ? -1.670 2.335 -5.566 1.00 42.50 168 ALA A O 1
ATOM 1235 N N . GLY A 1 169 ? -1.145 0.366 -6.574 1.00 36.38 169 GLY A N 1
ATOM 1236 C CA . GLY A 1 169 ? 0.086 0.746 -7.240 1.00 36.38 169 GLY A CA 1
ATOM 1237 C C . GLY A 1 169 ? 0.002 2.098 -7.941 1.00 36.38 169 GLY A C 1
ATOM 1238 O O . GLY A 1 169 ? -1.010 2.488 -8.526 1.00 36.38 169 GLY A O 1
ATOM 1239 N N . ALA A 1 170 ? 1.117 2.811 -7.845 1.00 39.31 170 ALA A N 1
ATOM 1240 C CA . ALA A 1 170 ? 1.397 4.049 -8.536 1.00 39.31 170 ALA A CA 1
ATOM 1241 C C . ALA A 1 170 ? 0.946 4.002 -10.005 1.00 39.31 170 ALA A C 1
ATOM 1243 O O . ALA A 1 170 ? 1.507 3.271 -10.818 1.00 39.31 170 ALA A O 1
ATOM 1244 N N . ALA A 1 171 ? -0.018 4.847 -10.366 1.00 40.34 171 ALA A N 1
ATOM 1245 C CA . ALA A 1 171 ? -0.218 5.213 -11.759 1.00 40.34 171 ALA A CA 1
ATOM 1246 C C . ALA A 1 171 ? 0.959 6.109 -12.200 1.00 40.34 171 ALA A C 1
ATOM 1248 O O . ALA A 1 171 ? 1.204 7.135 -11.553 1.00 40.34 171 ALA A O 1
ATOM 1249 N N . PRO A 1 172 ? 1.694 5.791 -13.281 1.00 45.41 172 PRO A N 1
ATOM 1250 C CA . PRO A 1 172 ? 2.689 6.707 -13.817 1.00 45.41 172 PRO A CA 1
ATOM 1251 C C . PRO A 1 172 ? 1.984 7.894 -14.487 1.00 45.41 172 PRO A C 1
ATOM 1253 O O . PRO A 1 172 ? 1.266 7.746 -15.477 1.00 45.41 172 PRO A O 1
ATOM 1256 N N . ALA A 1 173 ? 2.195 9.093 -13.942 1.00 41.38 173 ALA A N 1
ATOM 1257 C CA . ALA A 1 173 ? 1.808 10.339 -14.591 1.00 41.38 173 ALA A CA 1
ATOM 1258 C C . ALA A 1 173 ? 2.717 10.607 -15.805 1.00 41.38 173 ALA A C 1
ATOM 1260 O O . ALA A 1 173 ? 3.936 10.453 -15.733 1.00 41.38 173 ALA A O 1
ATOM 1261 N N . LYS A 1 174 ? 2.080 10.979 -16.915 1.00 39.88 174 LYS A N 1
ATOM 1262 C CA . LYS A 1 174 ? 2.668 11.282 -18.226 1.00 39.88 174 LYS A CA 1
ATOM 1263 C C . LYS A 1 174 ? 3.526 12.549 -18.238 1.00 39.88 174 LYS A C 1
ATOM 1265 O O . LYS A 1 174 ? 3.112 13.535 -17.589 1.00 39.88 174 LYS A O 1
#

Radius of gyration: 30.42 Å; chains: 1; bounding box: 68×60×102 Å

Sequence (174 aa):
MRTIITAALSLALAACGQASPDSQDAGEPAALAAAGNAAIDFGDDASRWANDNECDDKRFIDAGMTATPLLDEDIGHDATDCRTAYEAGNLQLRQAVPARPLSAPVDGTVDFGDDTSRWANDNECDDKRFTGPGMTETPLLDEDIGHDATDCRLAYEAGRLQLADGDAGAAPAK

pLDDT: mean 73.85, std 22.0, range [34.12, 96.75]

Foldseek 3Di:
DDDDDDDDDDDDDDDDDDDDDDDDDDDDDDDDDPDAPPPDQLAEQQDPCAPVLAQLAPQKDADRHDPDDRDPVSHSNRRPNQVVCVVVVRIDGPDPDPPDPPPPDVVNPDQLAEQQDPCAPVLAQLAPQKDFQRHDPDDRDPVSHSNRRPNQVVCVVVVRIDGDDDDPDDDDDD

Organism: NCBI:txid1503981